Protein AF-A0A2V5UYT8-F1 (afdb_monomer)

Solvent-accessible surface area (backbone atoms only — not comparable to full-atom values): 5388 Å² total; per-residue (Å²): 127,90,80,71,79,42,34,36,38,35,39,34,32,50,94,86,37,68,67,28,66,65,47,52,62,51,53,55,49,50,32,62,77,35,60,85,46,40,45,79,46,78,42,47,45,88,84,36,48,69,58,31,60,75,70,66,60,85,61,72,24,26,42,38,35,26,48,84,91,37,83,74,50,76,47,72,54,88,82,53,70,67,57,52,51,52,51,54,54,74,74,104

Radius of gyration: 12.75 Å; Cα contacts (8 Å, |Δi|>4): 133; chains: 1; bounding box: 34×22×30 Å

pLDDT: mean 92.7, std 11.52, range [39.69, 98.56]

Foldseek 3Di:
DDPQFAKEKEWEDAPPDPQSVVCVVLLVVVCVVCPPRYHYHYDHCVVCVVVCVVVVPPAPRKIFIDTPNDTDDIDHTHDDSVVVVVVSVVVD

Nearest PDB structures (foldseek):
  4xhm-assembly2_B  TM=9.338E-01  e=3.658E-12  Archaeoglobus fulgidus DSM 4304
  2puk-assembly2_G  TM=9.361E-01  e=5.122E-12  Spinacia oleracea
  2o7k-assembly1_A  TM=9.519E-01  e=1.609E-11  Staphylococcus aureus
  1fb6-assembly2_B  TM=9.319E-01  e=7.672E-12  Spinacia oleracea
  3dxb-assembly2_D  TM=9.213E-01  e=5.479E-12  Escherichia coli O157:H7

Sequence (92 aa):
MDNSATIMIVDFWAEWCGPCKMIAPLLDEVAREKAGAVKIGKVNVDENQSLSFKYNIRAIPALLFFKNGQLRDQLTGVTSKKDLLNRIEALG

Mean predicted aligned error: 3.55 Å

Structure (mmCIF, N/CA/C/O backbone):
data_AF-A0A2V5UYT8-F1
#
_entry.id   AF-A0A2V5UYT8-F1
#
loop_
_atom_site.group_PDB
_atom_site.id
_atom_site.type_symbol
_atom_site.label_atom_id
_atom_site.label_alt_id
_atom_site.label_comp_id
_atom_site.label_asym_id
_atom_site.label_entity_id
_atom_site.label_seq_id
_atom_site.pdbx_PDB_ins_code
_atom_site.Cartn_x
_atom_site.Cartn_y
_atom_site.Cartn_z
_atom_site.occupancy
_atom_site.B_iso_or_equiv
_atom_site.auth_seq_id
_atom_site.auth_comp_id
_atom_site.auth_asym_id
_atom_site.auth_atom_id
_atom_site.pdbx_PDB_model_num
ATOM 1 N N . MET A 1 1 ? -21.601 -9.570 15.273 1.00 40.94 1 MET A N 1
ATOM 2 C CA . MET A 1 1 ? -20.771 -9.495 14.053 1.00 40.94 1 MET A CA 1
ATOM 3 C C . MET A 1 1 ? -19.967 -8.223 14.196 1.00 40.94 1 MET A C 1
ATOM 5 O O . MET A 1 1 ? -20.582 -7.180 14.364 1.00 40.94 1 MET A O 1
ATOM 9 N N . ASP A 1 2 ? -18.650 -8.343 14.337 1.00 39.69 2 ASP A N 1
ATOM 10 C CA . ASP A 1 2 ? -17.753 -7.224 14.642 1.00 39.69 2 ASP A CA 1
ATOM 11 C C . ASP A 1 2 ? -17.944 -6.096 13.616 1.00 39.69 2 ASP A C 1
ATOM 13 O O . ASP A 1 2 ? -17.744 -6.296 12.420 1.00 39.69 2 ASP A O 1
ATOM 17 N N . ASN A 1 3 ? -18.439 -4.955 14.096 1.00 40.75 3 ASN A N 1
ATOM 18 C CA . ASN A 1 3 ? -18.787 -3.777 13.304 1.00 40.75 3 ASN A CA 1
ATOM 19 C C . ASN A 1 3 ? -17.718 -2.678 13.463 1.00 40.75 3 ASN A C 1
ATOM 21 O O . ASN A 1 3 ? -18.007 -1.495 13.290 1.00 40.75 3 ASN A O 1
ATOM 25 N N . SER A 1 4 ?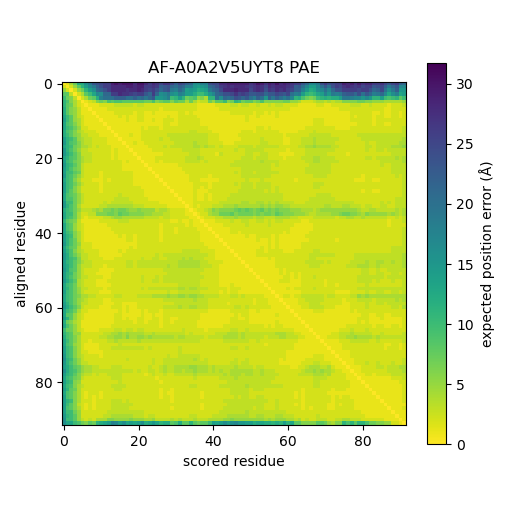 -16.487 -3.052 13.831 1.00 54.72 4 SER A N 1
ATOM 26 C CA . SER A 1 4 ? -15.328 -2.173 13.712 1.00 54.72 4 SER A CA 1
ATOM 27 C C . SER A 1 4 ? -15.048 -1.952 12.225 1.00 54.72 4 SER A C 1
ATOM 29 O O . SER A 1 4 ? -14.694 -2.887 11.506 1.00 54.72 4 SER A O 1
ATOM 31 N N . ALA A 1 5 ? -15.268 -0.733 11.728 1.00 64.06 5 ALA A N 1
ATOM 32 C CA . ALA A 1 5 ? -15.065 -0.372 10.326 1.00 64.06 5 ALA A CA 1
ATOM 33 C C . ALA A 1 5 ? -13.570 -0.439 9.956 1.00 64.06 5 ALA A C 1
ATOM 35 O O . ALA A 1 5 ? -12.879 0.577 9.932 1.00 64.06 5 ALA A O 1
ATOM 36 N N . THR A 1 6 ? -13.070 -1.649 9.693 1.00 87.50 6 THR A N 1
ATOM 37 C CA . THR A 1 6 ? -11.667 -1.912 9.369 1.00 87.50 6 THR A CA 1
ATOM 38 C C . THR A 1 6 ? -11.271 -1.186 8.085 1.00 87.50 6 THR A C 1
ATOM 40 O O . THR A 1 6 ? -11.929 -1.326 7.048 1.00 87.50 6 THR A O 1
ATOM 43 N N . ILE A 1 7 ? -10.168 -0.444 8.139 1.00 95.12 7 ILE A N 1
ATOM 44 C CA . ILE A 1 7 ? -9.546 0.167 6.966 1.00 95.12 7 ILE A CA 1
ATOM 45 C C . ILE A 1 7 ? -8.708 -0.900 6.259 1.00 95.12 7 ILE A C 1
ATOM 47 O O . ILE A 1 7 ? -7.909 -1.598 6.880 1.00 95.12 7 ILE A O 1
ATOM 51 N N . MET A 1 8 ? -8.889 -1.039 4.951 1.00 95.75 8 MET A N 1
ATOM 52 C CA . MET A 1 8 ? -8.080 -1.918 4.110 1.00 95.75 8 MET A CA 1
ATOM 53 C C . MET A 1 8 ? -7.166 -1.065 3.237 1.00 95.75 8 MET A C 1
ATOM 55 O O . MET A 1 8 ? -7.654 -0.261 2.448 1.00 95.75 8 MET A O 1
ATOM 59 N N . ILE A 1 9 ? -5.858 -1.263 3.349 1.00 97.25 9 ILE A N 1
ATOM 60 C CA . ILE A 1 9 ? -4.862 -0.650 2.470 1.00 97.25 9 ILE A CA 1
ATOM 61 C C . ILE A 1 9 ? -4.435 -1.706 1.459 1.00 97.25 9 ILE A C 1
ATOM 63 O O . ILE A 1 9 ? -3.968 -2.773 1.844 1.00 97.25 9 ILE A O 1
ATOM 67 N N . VAL A 1 10 ? -4.603 -1.429 0.173 1.00 98.12 10 VAL A N 1
ATOM 68 C CA . VAL A 1 10 ? -4.175 -2.313 -0.912 1.00 98.12 10 VAL A CA 1
ATOM 69 C C . VAL A 1 10 ? -2.922 -1.736 -1.554 1.00 98.12 10 VAL A C 1
ATOM 71 O O . VAL A 1 10 ? -2.977 -0.654 -2.131 1.00 98.12 10 VAL A O 1
ATOM 74 N N . ASP A 1 11 ? -1.817 -2.467 -1.448 1.00 98.12 11 ASP A N 1
ATOM 75 C CA . ASP A 1 11 ? -0.522 -2.151 -2.046 1.00 98.12 11 ASP A CA 1
ATOM 76 C C . ASP A 1 11 ? -0.398 -2.781 -3.434 1.00 98.12 11 ASP A C 1
ATOM 78 O O . ASP A 1 11 ? -0.348 -4.006 -3.571 1.00 98.12 11 ASP A O 1
ATOM 82 N N . PHE A 1 12 ? -0.376 -1.939 -4.463 1.00 98.56 12 PHE A N 1
ATOM 83 C CA . PHE A 1 12 ? -0.057 -2.324 -5.830 1.00 98.56 12 PHE A CA 1
ATOM 84 C C . PHE A 1 12 ? 1.454 -2.241 -6.036 1.00 98.56 12 PHE A C 1
ATOM 86 O O . PHE A 1 12 ? 2.041 -1.155 -6.004 1.00 98.56 12 PHE A O 1
ATOM 93 N N . TRP A 1 13 ? 2.068 -3.397 -6.280 1.00 98.31 13 TRP A N 1
ATOM 94 C CA . TRP A 1 13 ? 3.517 -3.583 -6.280 1.00 98.31 13 TRP A CA 1
ATOM 95 C C . TRP A 1 13 ? 3.979 -4.518 -7.410 1.00 98.31 13 TRP A C 1
ATOM 97 O O . TRP A 1 13 ? 3.160 -5.110 -8.112 1.00 98.31 13 TRP A O 1
ATOM 107 N N . ALA A 1 14 ? 5.298 -4.654 -7.576 1.00 98.06 14 ALA A N 1
ATOM 108 C CA . ALA A 1 14 ? 5.931 -5.653 -8.443 1.00 98.06 14 ALA A CA 1
ATOM 109 C C . ALA A 1 14 ? 7.323 -6.051 -7.921 1.00 98.06 14 ALA A C 1
ATOM 111 O O . ALA A 1 14 ? 7.969 -5.278 -7.210 1.00 98.06 14 ALA A O 1
ATOM 112 N N . GLU A 1 15 ? 7.836 -7.212 -8.334 1.00 97.50 15 GLU A N 1
ATOM 113 C CA . GLU A 1 15 ? 9.150 -7.732 -7.903 1.00 97.50 15 GLU A CA 1
ATOM 114 C C . GLU A 1 15 ? 10.334 -6.860 -8.347 1.00 97.50 15 GLU A C 1
ATOM 116 O O . GLU A 1 15 ? 11.345 -6.710 -7.645 1.00 97.50 15 GLU A O 1
ATOM 121 N N . TRP A 1 16 ? 10.194 -6.239 -9.518 1.00 96.50 16 TRP A N 1
ATOM 122 C CA . TRP A 1 16 ? 11.175 -5.330 -10.107 1.00 96.50 16 TRP A CA 1
ATOM 123 C C . TRP A 1 16 ? 11.087 -3.905 -9.536 1.00 96.50 16 TRP A C 1
ATOM 125 O O . TRP A 1 16 ? 11.945 -3.066 -9.812 1.00 96.50 16 TRP A O 1
ATOM 135 N N . CYS A 1 17 ? 10.085 -3.614 -8.703 1.00 96.94 17 CYS A N 1
ATOM 136 C CA . CYS A 1 17 ? 9.878 -2.293 -8.126 1.00 96.94 17 CYS A CA 1
ATOM 137 C C . CYS A 1 17 ? 10.743 -2.088 -6.874 1.00 96.94 17 CYS A C 1
ATOM 139 O O . CYS A 1 17 ? 10.359 -2.436 -5.755 1.00 96.94 17 CYS A O 1
ATOM 141 N N . GLY A 1 18 ? 11.910 -1.461 -7.051 1.00 96.31 18 GLY A N 1
ATOM 142 C CA . GLY A 1 18 ? 12.789 -1.059 -5.945 1.00 96.31 18 GLY A CA 1
ATOM 143 C C . GLY A 1 18 ? 12.071 -0.249 -4.850 1.00 96.31 18 GLY A C 1
ATOM 144 O O . GLY A 1 18 ? 12.120 -0.650 -3.687 1.00 96.31 18 GLY A O 1
ATOM 145 N N . PRO A 1 19 ? 11.335 0.830 -5.188 1.00 96.00 19 PRO A N 1
ATOM 146 C CA . PRO A 1 19 ? 10.603 1.621 -4.197 1.00 96.00 19 PRO A CA 1
ATOM 147 C C . PRO A 1 19 ? 9.521 0.837 -3.432 1.00 96.00 19 PRO A C 1
ATOM 149 O O . PRO A 1 19 ? 9.286 1.109 -2.258 1.00 96.00 19 PRO A O 1
ATOM 152 N N . CYS A 1 20 ? 8.898 -0.175 -4.045 1.00 96.19 20 CYS A N 1
ATOM 153 C CA . CYS A 1 20 ? 7.894 -1.014 -3.383 1.00 96.19 20 CYS A CA 1
ATOM 154 C C . CYS A 1 20 ? 8.507 -1.817 -2.224 1.00 96.19 20 CYS A C 1
ATOM 156 O O . CYS A 1 20 ? 7.906 -1.931 -1.156 1.00 96.19 20 CYS A O 1
ATOM 158 N N . LYS A 1 21 ? 9.751 -2.291 -2.385 1.00 95.06 21 LYS A N 1
ATOM 159 C CA . LYS A 1 21 ? 10.491 -3.010 -1.331 1.00 95.06 21 LYS A CA 1
ATOM 160 C C . LYS A 1 21 ? 10.757 -2.139 -0.098 1.00 95.06 21 LYS A C 1
ATOM 162 O O . LYS A 1 21 ? 10.888 -2.676 0.996 1.00 95.06 21 LYS A O 1
ATOM 167 N N . MET A 1 22 ? 10.793 -0.811 -0.253 1.00 93.38 22 MET A N 1
ATOM 168 C CA . MET A 1 22 ? 10.907 0.129 0.871 1.00 93.38 22 MET A CA 1
ATOM 169 C C . MET A 1 22 ? 9.578 0.319 1.614 1.00 93.38 22 MET A C 1
ATOM 171 O O . MET A 1 22 ? 9.579 0.522 2.825 1.00 93.38 22 MET A O 1
ATOM 175 N N . ILE A 1 23 ? 8.450 0.256 0.903 1.00 95.62 23 ILE A N 1
ATOM 176 C CA . ILE A 1 23 ? 7.110 0.470 1.468 1.00 95.62 23 ILE A CA 1
ATOM 177 C C .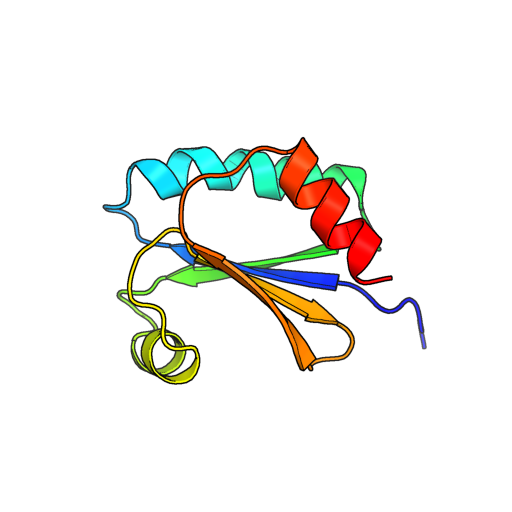 ILE A 1 23 ? 6.568 -0.781 2.162 1.00 95.62 23 ILE A C 1
ATOM 179 O O . ILE A 1 23 ? 5.906 -0.664 3.189 1.00 95.62 23 ILE A O 1
ATOM 183 N N . ALA A 1 24 ? 6.886 -1.975 1.664 1.00 94.94 24 ALA A N 1
ATOM 184 C CA . ALA A 1 24 ? 6.438 -3.232 2.262 1.00 94.94 24 ALA A CA 1
ATOM 185 C C . ALA A 1 24 ? 6.656 -3.328 3.796 1.00 94.94 24 ALA A C 1
ATOM 187 O O . ALA A 1 24 ? 5.672 -3.558 4.503 1.00 94.94 24 ALA A O 1
ATOM 188 N N . PRO A 1 25 ? 7.866 -3.092 4.354 1.00 96.00 25 PRO A N 1
ATOM 189 C CA . PRO A 1 25 ? 8.073 -3.170 5.804 1.00 96.00 25 PRO A CA 1
ATOM 190 C C . PRO A 1 25 ? 7.311 -2.087 6.584 1.00 96.00 25 PRO A C 1
ATOM 192 O O . PRO A 1 25 ? 6.889 -2.332 7.714 1.00 96.00 25 PRO A O 1
ATOM 195 N N . LEU A 1 26 ? 7.098 -0.915 5.977 1.00 95.69 26 LEU A N 1
ATOM 196 C CA . LEU A 1 26 ? 6.321 0.187 6.548 1.00 95.69 26 LEU A CA 1
ATOM 197 C C . LEU A 1 26 ? 4.851 -0.219 6.741 1.00 95.69 26 LEU A C 1
ATOM 199 O O . LEU A 1 26 ? 4.262 0.034 7.790 1.00 95.69 26 LEU A O 1
ATOM 203 N N . LEU A 1 27 ? 4.264 -0.871 5.732 1.00 96.19 27 LEU A N 1
ATOM 204 C CA . LEU A 1 27 ? 2.891 -1.374 5.782 1.00 96.19 27 LEU A CA 1
ATOM 205 C C . LEU A 1 27 ? 2.739 -2.493 6.812 1.00 96.19 27 LEU A C 1
ATOM 207 O O . LEU A 1 27 ? 1.762 -2.497 7.562 1.00 96.19 27 LEU A O 1
ATOM 211 N N . ASP A 1 28 ? 3.714 -3.401 6.892 1.00 95.00 28 ASP A N 1
ATOM 212 C CA . ASP A 1 28 ? 3.717 -4.471 7.892 1.00 95.00 28 ASP A CA 1
ATOM 213 C C . ASP A 1 28 ? 3.794 -3.900 9.320 1.00 95.00 28 ASP A C 1
ATOM 215 O O . ASP A 1 28 ? 3.149 -4.410 10.236 1.00 95.00 28 ASP A O 1
ATOM 219 N N . GLU A 1 29 ? 4.558 -2.825 9.531 1.00 95.44 29 GLU A N 1
ATOM 220 C CA . GLU A 1 29 ? 4.625 -2.125 10.816 1.00 95.44 29 GLU A CA 1
ATOM 221 C C . GLU A 1 29 ? 3.300 -1.447 11.179 1.00 95.44 29 GLU A C 1
ATOM 223 O O . GLU A 1 29 ? 2.792 -1.653 12.282 1.00 95.44 29 GLU A O 1
ATOM 228 N N . VAL A 1 30 ? 2.693 -0.714 10.243 1.00 94.38 30 VAL A N 1
ATOM 229 C CA . VAL A 1 30 ? 1.382 -0.074 10.442 1.00 94.38 30 VAL A CA 1
ATOM 230 C C . VAL A 1 30 ? 0.299 -1.108 10.756 1.00 94.38 30 VAL A C 1
ATOM 232 O O . VAL A 1 30 ? -0.511 -0.895 11.658 1.00 94.38 30 VAL A O 1
ATOM 235 N N . ALA A 1 31 ? 0.300 -2.248 10.061 1.00 92.38 31 ALA A N 1
ATOM 236 C CA . ALA A 1 31 ? -0.640 -3.338 10.308 1.00 92.38 31 ALA A CA 1
ATOM 237 C C . ALA A 1 31 ? -0.505 -3.923 11.720 1.00 92.38 31 ALA A C 1
ATOM 239 O O . ALA A 1 31 ? -1.513 -4.239 12.354 1.00 92.38 31 ALA A O 1
ATOM 240 N N . ARG A 1 32 ? 0.731 -4.046 12.227 1.00 93.31 32 ARG A N 1
ATOM 241 C CA . ARG A 1 32 ? 0.991 -4.501 13.601 1.00 93.31 32 ARG A CA 1
ATOM 242 C C . ARG A 1 32 ? 0.531 -3.479 14.638 1.00 93.31 32 ARG A C 1
ATOM 244 O O . ARG A 1 32 ? -0.119 -3.86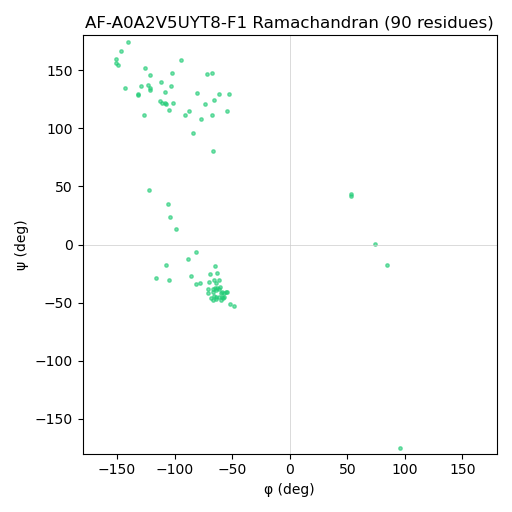0 15.604 1.00 93.31 32 ARG A O 1
ATOM 251 N N . GLU A 1 33 ? 0.839 -2.197 14.450 1.00 92.88 33 GLU A N 1
ATOM 252 C CA . GLU A 1 33 ? 0.478 -1.141 15.411 1.00 92.88 33 GLU A CA 1
ATOM 253 C C . GLU A 1 33 ? -1.022 -0.854 15.463 1.00 92.88 33 GLU A C 1
ATOM 255 O O . GLU A 1 33 ? -1.559 -0.507 16.513 1.00 92.88 33 GLU A O 1
ATOM 260 N N . LYS A 1 34 ? -1.710 -1.003 14.329 1.00 89.75 34 LYS A N 1
ATOM 261 C CA . LYS A 1 34 ? -3.157 -0.806 14.198 1.00 89.75 34 LYS A CA 1
ATOM 262 C C . LYS A 1 34 ? -3.888 -2.148 14.076 1.00 89.75 34 LYS A C 1
ATOM 264 O O . LYS A 1 34 ? -4.881 -2.250 13.350 1.00 89.75 34 LYS A O 1
ATOM 269 N N . ALA A 1 35 ? -3.397 -3.179 14.768 1.00 86.81 35 ALA A N 1
ATOM 270 C CA . ALA A 1 35 ? -3.986 -4.515 14.750 1.00 86.81 35 ALA A CA 1
ATOM 271 C C . ALA A 1 35 ? -5.490 -4.464 15.078 1.00 86.81 35 ALA A C 1
ATOM 273 O O . ALA A 1 35 ? -5.912 -3.837 16.046 1.00 86.81 35 ALA A O 1
ATOM 274 N N . GLY A 1 36 ? -6.309 -5.097 14.234 1.00 86.56 36 GLY A N 1
ATOM 275 C CA . GLY A 1 36 ? -7.775 -5.076 14.341 1.00 86.56 36 GLY A CA 1
ATOM 276 C C . GLY A 1 36 ? -8.459 -3.861 13.696 1.00 86.56 36 GLY A C 1
ATOM 277 O O . GLY A 1 36 ? -9.642 -3.945 13.374 1.00 86.56 36 GLY A O 1
ATOM 278 N N . ALA A 1 37 ? -7.731 -2.773 13.426 1.00 90.31 37 ALA A N 1
ATOM 279 C CA . ALA A 1 37 ? -8.253 -1.576 12.758 1.00 90.31 37 ALA A CA 1
ATOM 280 C C . ALA A 1 37 ? -7.807 -1.461 11.291 1.00 90.31 37 ALA A C 1
ATOM 282 O O . ALA A 1 37 ? -8.554 -0.933 10.466 1.00 90.31 37 ALA A O 1
ATOM 283 N N . VAL A 1 38 ? -6.619 -1.975 10.954 1.00 94.12 38 VAL A N 1
ATOM 284 C CA . VAL A 1 38 ? -6.050 -1.920 9.600 1.00 94.12 38 VAL A CA 1
ATOM 285 C C . VAL A 1 38 ? -5.732 -3.320 9.082 1.00 94.12 38 VAL A C 1
ATOM 287 O O . VAL A 1 38 ? -5.185 -4.159 9.796 1.00 94.12 38 VAL A O 1
ATOM 290 N N . LYS A 1 39 ? -6.058 -3.566 7.812 1.00 94.50 39 LYS A N 1
ATOM 291 C CA . LYS A 1 39 ? -5.652 -4.750 7.045 1.00 94.50 39 LYS A CA 1
ATOM 292 C C . LYS A 1 39 ? -4.869 -4.320 5.812 1.00 94.50 39 LYS A C 1
ATOM 294 O O . LYS A 1 39 ? -5.177 -3.286 5.224 1.00 94.50 39 LYS A O 1
ATOM 299 N N . ILE A 1 40 ? -3.889 -5.129 5.419 1.00 96.00 40 ILE A N 1
ATOM 300 C CA . ILE A 1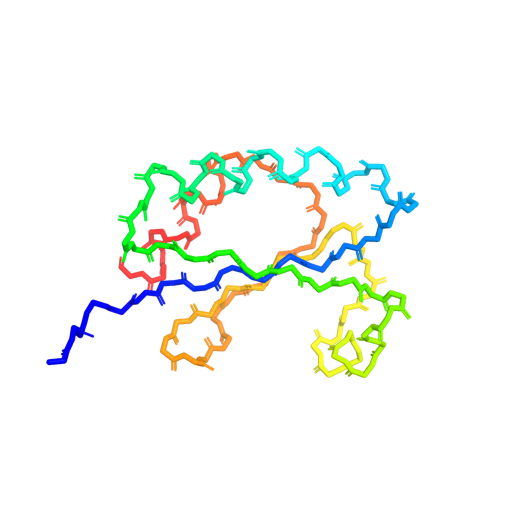 40 ? -3.076 -4.896 4.223 1.00 96.00 40 ILE A CA 1
ATOM 301 C C . ILE A 1 40 ? -3.384 -5.983 3.197 1.00 96.00 40 ILE A C 1
ATOM 303 O O . ILE A 1 40 ? -3.251 -7.172 3.485 1.00 96.00 40 ILE A O 1
ATOM 307 N N . GLY A 1 41 ? -3.796 -5.572 2.003 1.00 96.50 41 GLY A N 1
ATOM 308 C CA . GLY A 1 41 ? -3.849 -6.405 0.810 1.00 96.50 41 GLY A CA 1
ATOM 309 C C . GLY A 1 41 ? -2.665 -6.086 -0.095 1.00 96.50 41 GLY A C 1
ATOM 310 O O . GLY A 1 41 ? -2.220 -4.943 -0.149 1.00 96.50 41 GLY A O 1
ATOM 311 N N . LYS A 1 42 ? -2.162 -7.081 -0.822 1.00 97.81 42 LYS A N 1
ATOM 312 C CA . LYS A 1 42 ? -1.088 -6.904 -1.805 1.00 97.81 42 LYS A CA 1
ATOM 313 C C . LYS A 1 42 ? -1.581 -7.367 -3.167 1.00 97.81 42 LYS A C 1
ATOM 315 O O . LYS A 1 42 ? -2.171 -8.439 -3.273 1.00 97.81 42 LYS A O 1
ATOM 320 N N . VAL A 1 43 ? -1.341 -6.559 -4.191 1.00 98.38 43 VAL A N 1
ATOM 321 C CA . VAL A 1 43 ? -1.705 -6.842 -5.580 1.00 98.38 43 VAL A CA 1
ATOM 322 C C . VAL A 1 43 ? -0.457 -6.684 -6.434 1.00 98.38 43 VAL A C 1
ATOM 324 O O . VAL A 1 43 ? 0.051 -5.579 -6.608 1.00 98.38 43 VAL A O 1
ATOM 327 N N . ASN A 1 44 ? 0.038 -7.799 -6.965 1.00 98.38 44 ASN A N 1
ATOM 328 C CA . ASN A 1 44 ? 1.106 -7.764 -7.955 1.00 98.38 44 ASN A CA 1
ATOM 329 C C . ASN A 1 44 ? 0.522 -7.280 -9.293 1.00 98.38 44 ASN A C 1
ATOM 331 O O . ASN A 1 44 ? -0.409 -7.902 -9.816 1.00 98.38 44 ASN A O 1
ATOM 335 N N . VAL A 1 45 ? 1.040 -6.172 -9.830 1.00 98.12 45 VAL A N 1
ATOM 336 C CA . VAL A 1 45 ? 0.520 -5.553 -11.062 1.00 98.12 45 VAL A CA 1
ATOM 337 C C . VAL A 1 45 ? 0.785 -6.376 -12.321 1.00 98.12 45 VAL A C 1
ATOM 339 O O . VAL A 1 45 ? 0.004 -6.263 -13.266 1.00 98.12 45 VAL A O 1
ATOM 342 N N . ASP A 1 46 ? 1.825 -7.214 -12.324 1.00 97.38 46 ASP A N 1
ATOM 343 C CA . ASP A 1 46 ? 2.167 -8.075 -13.461 1.00 97.38 46 ASP A CA 1
ATOM 344 C C . ASP A 1 46 ? 1.132 -9.204 -13.607 1.00 97.38 46 ASP A C 1
ATOM 346 O O . ASP A 1 46 ? 0.703 -9.541 -14.713 1.00 97.38 46 ASP A O 1
ATOM 350 N N . GLU A 1 47 ? 0.669 -9.732 -12.471 1.00 98.38 47 GLU A N 1
ATOM 351 C CA . GLU A 1 47 ? -0.305 -10.826 -12.384 1.00 98.38 47 GLU A CA 1
ATOM 352 C C . GLU A 1 47 ? -1.761 -10.339 -12.449 1.00 98.38 47 GLU A C 1
ATOM 354 O O . GLU A 1 47 ? -2.651 -11.070 -12.879 1.00 98.38 47 GLU A O 1
ATOM 359 N N . ASN A 1 48 ? -2.025 -9.098 -12.028 1.00 98.06 48 ASN A N 1
ATOM 360 C CA . ASN A 1 48 ? -3.378 -8.570 -11.829 1.00 98.06 48 ASN A CA 1
ATOM 361 C C . ASN A 1 48 ? -3.647 -7.310 -12.661 1.00 98.06 48 ASN A C 1
ATOM 363 O O . ASN A 1 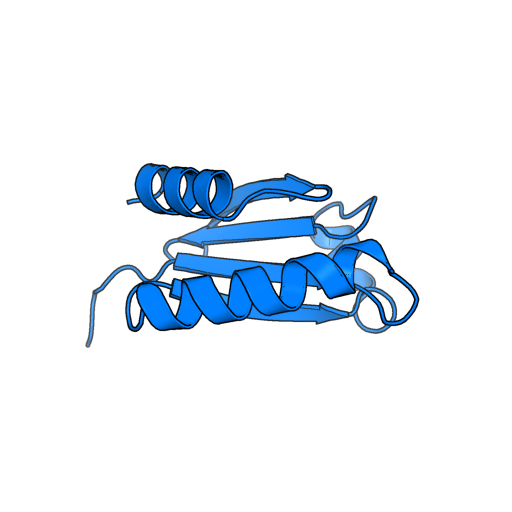48 ? -4.199 -6.321 -12.171 1.00 98.06 48 ASN A O 1
ATOM 367 N N . GLN A 1 49 ? -3.293 -7.350 -13.946 1.00 96.81 49 GLN A N 1
ATOM 368 C CA . GLN A 1 49 ? -3.411 -6.204 -14.854 1.00 96.81 49 GLN A CA 1
ATOM 369 C C . GLN A 1 49 ? -4.830 -5.617 -14.894 1.00 96.81 49 GLN A C 1
ATOM 371 O O . GLN A 1 49 ? -4.996 -4.402 -14.854 1.00 96.81 49 GLN A O 1
ATOM 376 N N . SER A 1 50 ? -5.872 -6.456 -14.897 1.00 97.88 50 SER A N 1
ATOM 377 C CA . SER A 1 50 ? -7.273 -6.003 -14.903 1.00 97.88 50 SER A CA 1
ATOM 378 C C . SER A 1 50 ? -7.637 -5.160 -13.675 1.00 97.88 50 SER A C 1
ATOM 380 O O . SER A 1 50 ? -8.369 -4.177 -13.803 1.00 97.88 50 SER A O 1
ATOM 382 N N . LEU A 1 51 ? -7.096 -5.487 -12.496 1.00 96.94 51 LEU A N 1
ATOM 383 C CA . LEU A 1 51 ? -7.268 -4.681 -11.286 1.00 96.94 51 LEU A CA 1
ATOM 384 C C . LEU A 1 51 ? -6.488 -3.371 -11.378 1.00 96.94 51 LEU A C 1
ATOM 386 O O . LEU A 1 51 ? -7.037 -2.323 -11.031 1.00 96.94 51 LEU A O 1
ATOM 390 N N . SER A 1 52 ? -5.258 -3.412 -11.895 1.00 97.62 52 SER A N 1
ATOM 391 C CA . SER A 1 52 ? -4.456 -2.213 -12.156 1.00 97.62 52 SER A CA 1
ATOM 392 C C . SER A 1 52 ? -5.194 -1.247 -13.089 1.00 97.62 52 SER A C 1
ATOM 394 O O . SER A 1 52 ? -5.306 -0.061 -12.782 1.00 97.62 52 SER A O 1
ATOM 396 N N . PHE A 1 53 ? -5.796 -1.748 -14.174 1.00 97.50 53 PHE A N 1
ATOM 397 C CA . PHE A 1 53 ? -6.622 -0.944 -15.078 1.00 97.50 53 PHE A CA 1
ATOM 398 C C . PHE A 1 53 ? -7.876 -0.402 -14.387 1.00 97.50 53 PHE A C 1
ATOM 400 O O . PHE A 1 53 ? -8.152 0.794 -14.479 1.00 97.50 53 PHE A O 1
ATOM 407 N N . LYS A 1 54 ? -8.612 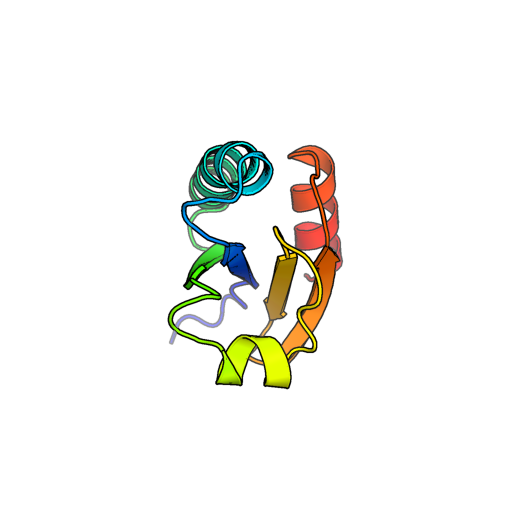-1.250 -13.653 1.00 97.69 54 LYS A N 1
ATOM 408 C CA . LYS A 1 54 ? -9.846 -0.865 -12.947 1.00 97.69 54 LYS A CA 1
ATOM 409 C C . LYS A 1 54 ? -9.634 0.314 -11.995 1.00 97.69 54 LYS A C 1
ATOM 411 O O . LYS A 1 54 ? -10.493 1.187 -11.916 1.00 97.69 54 LYS A O 1
ATOM 416 N N . TYR A 1 55 ? -8.512 0.334 -11.278 1.00 97.75 55 TYR A N 1
ATOM 417 C CA . TYR A 1 55 ? -8.179 1.396 -10.325 1.00 97.75 55 TYR A CA 1
ATOM 418 C C . TYR A 1 55 ? -7.217 2.450 -10.889 1.00 97.75 55 TYR A C 1
ATOM 420 O O . TYR A 1 55 ? -6.686 3.267 -10.136 1.00 97.75 55 TYR A O 1
ATOM 428 N N . ASN A 1 56 ? -7.012 2.456 -12.211 1.00 96.88 56 ASN A N 1
ATOM 429 C CA . ASN A 1 56 ? -6.186 3.433 -12.916 1.00 96.88 56 ASN A CA 1
ATOM 430 C C . ASN A 1 56 ? -4.763 3.555 -12.323 1.00 96.88 56 ASN A C 1
ATOM 432 O O . ASN A 1 56 ? -4.234 4.653 -12.142 1.00 96.88 56 ASN A O 1
ATOM 436 N N . ILE A 1 57 ? -4.145 2.416 -12.008 1.00 97.75 57 ILE A N 1
ATOM 437 C CA . ILE A 1 57 ? -2.778 2.324 -11.488 1.00 97.75 57 ILE A CA 1
ATOM 438 C C . ILE A 1 57 ? -1.804 2.527 -12.647 1.00 97.75 57 ILE A C 1
ATOM 440 O O . ILE A 1 57 ? -1.673 1.675 -13.522 1.00 97.75 57 ILE A O 1
ATOM 444 N N . ARG A 1 58 ? -1.143 3.688 -12.665 1.00 95.00 58 ARG A N 1
ATOM 445 C CA . ARG A 1 58 ? -0.213 4.100 -13.737 1.00 95.00 58 ARG A CA 1
ATOM 446 C C . ARG A 1 58 ? 1.254 4.062 -13.324 1.00 95.00 58 ARG A C 1
ATOM 448 O O . ARG A 1 58 ? 2.131 4.099 -14.177 1.00 95.00 58 ARG A O 1
ATOM 455 N N . ALA A 1 59 ? 1.509 4.030 -12.023 1.00 96.75 59 ALA A N 1
ATOM 456 C CA . ALA A 1 59 ? 2.834 3.942 -11.437 1.00 96.75 59 ALA A CA 1
ATOM 457 C C . ALA A 1 59 ? 2.735 3.179 -10.115 1.00 96.75 59 ALA A C 1
ATOM 459 O O . ALA A 1 59 ? 1.677 3.166 -9.483 1.00 96.75 59 ALA A O 1
ATOM 460 N N . ILE A 1 60 ? 3.841 2.556 -9.719 1.00 97.62 60 ILE A N 1
ATOM 461 C CA . ILE A 1 60 ? 3.962 1.807 -8.469 1.00 97.62 60 ILE A CA 1
ATOM 462 C C . ILE A 1 60 ? 5.154 2.318 -7.643 1.00 97.62 60 ILE A C 1
ATOM 464 O O . ILE A 1 60 ? 6.124 2.814 -8.227 1.00 97.62 60 ILE A O 1
ATOM 468 N N . PRO A 1 61 ? 5.112 2.202 -6.303 1.00 96.94 61 PRO A N 1
ATOM 469 C CA . PRO A 1 61 ? 4.007 1.662 -5.502 1.00 96.94 61 PRO A CA 1
ATOM 470 C C . PRO A 1 61 ? 2.762 2.553 -5.556 1.00 96.94 61 PRO A C 1
ATOM 472 O O . PRO A 1 61 ? 2.869 3.775 -5.677 1.00 96.94 61 PRO A O 1
ATOM 475 N N . ALA A 1 62 ? 1.582 1.945 -5.478 1.00 98.25 62 ALA A N 1
ATOM 476 C CA . ALA A 1 62 ? 0.326 2.670 -5.316 1.00 98.25 62 ALA A CA 1
ATOM 477 C C . ALA A 1 62 ? -0.502 2.040 -4.198 1.00 98.25 62 ALA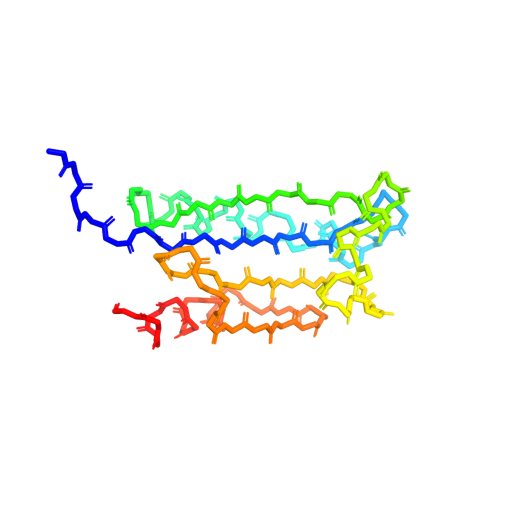 A C 1
ATOM 479 O O . ALA A 1 62 ? -0.735 0.836 -4.189 1.00 98.25 62 ALA A O 1
ATOM 480 N N . LEU A 1 63 ? -0.948 2.866 -3.257 1.00 98.25 63 LEU A N 1
ATOM 481 C CA . LEU A 1 63 ? -1.696 2.455 -2.078 1.00 98.25 63 LEU A CA 1
ATOM 482 C C . LEU A 1 63 ? -3.130 2.955 -2.194 1.00 98.25 63 LEU A C 1
ATOM 484 O O . LEU A 1 63 ? -3.367 4.156 -2.326 1.00 98.25 63 LEU A O 1
ATOM 488 N N . LEU A 1 64 ? -4.086 2.036 -2.149 1.00 98.25 64 LEU A N 1
ATOM 489 C CA . LEU A 1 64 ? -5.512 2.351 -2.156 1.00 98.25 64 LEU A CA 1
ATOM 490 C C . LEU A 1 64 ? -6.090 2.083 -0.777 1.00 98.25 64 LEU A C 1
ATOM 492 O O . LEU A 1 64 ? -5.913 0.998 -0.231 1.00 98.25 64 LEU A O 1
ATOM 496 N N . PHE A 1 65 ? -6.830 3.043 -0.242 1.00 97.69 65 PHE A N 1
ATOM 497 C CA . PHE A 1 65 ? -7.433 2.941 1.076 1.00 97.69 65 PHE A CA 1
ATOM 498 C C . PHE A 1 65 ? -8.932 2.741 0.929 1.00 97.69 65 PHE A C 1
ATOM 500 O O . PHE A 1 65 ? -9.641 3.577 0.363 1.00 97.69 65 PHE A O 1
ATOM 507 N N . PHE A 1 66 ? -9.425 1.637 1.470 1.00 96.75 66 PHE A N 1
ATOM 508 C CA . PHE A 1 66 ? -10.832 1.293 1.485 1.00 96.75 66 PHE A CA 1
ATOM 509 C C . PHE A 1 66 ? -11.375 1.350 2.907 1.00 96.75 66 PHE A C 1
ATOM 511 O O . PHE A 1 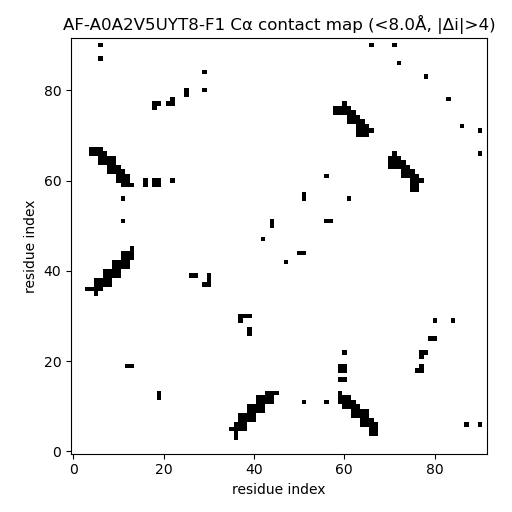66 ? -10.750 0.859 3.846 1.00 96.75 66 PHE A O 1
ATOM 518 N N . LYS A 1 67 ? -12.591 1.875 3.050 1.00 94.12 67 LYS A N 1
ATOM 519 C CA . LYS A 1 67 ? -13.390 1.773 4.274 1.00 94.12 67 LYS A CA 1
ATOM 520 C C . LYS A 1 67 ? -14.792 1.326 3.898 1.00 94.12 67 LYS A C 1
ATOM 522 O O . LYS A 1 67 ? -15.401 1.900 2.996 1.00 94.12 67 LYS A O 1
ATOM 527 N N . ASN A 1 68 ? -15.289 0.287 4.568 1.00 90.38 68 ASN A N 1
ATOM 528 C CA . ASN A 1 68 ? -16.592 -0.327 4.283 1.00 90.38 68 ASN A CA 1
ATOM 529 C C . ASN A 1 68 ? -16.758 -0.722 2.801 1.00 90.38 68 ASN A C 1
ATOM 531 O O . ASN A 1 68 ? -17.793 -0.476 2.188 1.00 90.38 68 ASN A O 1
ATOM 535 N N . GLY A 1 69 ? -15.699 -1.279 2.203 1.00 90.12 69 GLY A N 1
ATOM 536 C CA . GLY A 1 69 ? -15.686 -1.726 0.804 1.00 90.12 69 GLY A CA 1
ATOM 537 C C . GLY A 1 69 ? -15.632 -0.608 -0.245 1.00 90.12 69 GLY A C 1
ATOM 538 O O . GLY A 1 69 ? -15.594 -0.901 -1.437 1.00 90.12 69 GLY A O 1
ATOM 539 N N . GLN A 1 70 ? -15.598 0.660 0.166 1.00 94.25 70 GLN A N 1
ATOM 540 C CA . GLN A 1 70 ? -15.526 1.805 -0.739 1.00 94.25 70 GLN A CA 1
ATOM 541 C C . GLN A 1 70 ? -14.115 2.379 -0.762 1.00 94.25 70 GLN A C 1
ATOM 543 O O . GLN A 1 70 ? -13.516 2.554 0.299 1.00 94.25 70 GLN A O 1
ATOM 548 N N . LEU A 1 71 ? -13.607 2.701 -1.954 1.00 96.31 71 LEU A N 1
ATOM 549 C CA . LEU A 1 71 ? -12.354 3.436 -2.115 1.00 96.31 71 LEU A CA 1
ATOM 550 C C . LEU A 1 71 ? -12.536 4.848 -1.549 1.00 96.31 71 LEU A C 1
ATOM 552 O O . LEU A 1 71 ? -13.462 5.556 -1.944 1.00 96.31 71 LEU A O 1
ATOM 556 N N . ARG A 1 72 ? -11.684 5.237 -0.603 1.00 97.50 72 ARG A N 1
ATOM 557 C CA . ARG A 1 72 ? -11.753 6.534 0.080 1.00 97.50 72 ARG A CA 1
ATOM 558 C C . ARG A 1 72 ? -10.543 7.416 -0.169 1.00 97.50 72 ARG A C 1
ATOM 560 O O . ARG A 1 72 ? -10.687 8.631 -0.132 1.00 97.50 72 ARG A O 1
ATOM 567 N N . ASP A 1 73 ? -9.386 6.817 -0.415 1.00 97.38 73 ASP A N 1
ATOM 568 C CA . ASP A 1 73 ? -8.153 7.545 -0.689 1.00 97.38 73 ASP A CA 1
ATOM 569 C C . ASP A 1 73 ? -7.233 6.713 -1.591 1.00 97.38 73 ASP A C 1
ATOM 571 O O . ASP A 1 73 ? -7.333 5.483 -1.650 1.00 97.38 73 ASP A O 1
ATOM 575 N N . GLN A 1 74 ? -6.346 7.397 -2.304 1.00 97.25 74 GLN A N 1
ATOM 576 C CA . GLN A 1 74 ? -5.343 6.808 -3.175 1.00 97.25 74 GLN A CA 1
ATOM 577 C C . GLN A 1 74 ? -4.051 7.618 -3.095 1.00 97.25 74 GLN A C 1
ATOM 579 O O . GLN A 1 74 ? -4.040 8.844 -3.187 1.00 97.25 74 GLN A O 1
ATOM 584 N N . LEU A 1 75 ? -2.940 6.903 -2.983 1.00 96.38 75 LEU A N 1
ATOM 585 C CA . LEU A 1 75 ? -1.598 7.457 -2.927 1.00 96.38 75 LEU A CA 1
ATOM 586 C C . LEU A 1 75 ? -0.720 6.737 -3.946 1.00 96.38 75 LEU A C 1
ATOM 588 O O . LEU A 1 75 ? -0.781 5.521 -4.072 1.00 96.38 75 LEU A O 1
ATOM 592 N N . THR A 1 76 ? 0.093 7.480 -4.689 1.00 96.75 76 THR A N 1
ATOM 593 C CA . THR A 1 76 ? 1.075 6.920 -5.626 1.00 96.75 76 THR A CA 1
ATOM 594 C C . THR A 1 76 ? 2.464 7.404 -5.241 1.00 96.75 76 THR A C 1
ATOM 596 O O . THR A 1 76 ? 2.651 8.591 -4.980 1.00 96.75 76 THR A O 1
ATOM 599 N N . GLY A 1 77 ? 3.430 6.489 -5.235 1.00 95.12 77 GLY A N 1
ATOM 600 C CA . GLY A 1 77 ? 4.819 6.749 -4.884 1.00 95.12 77 GLY A CA 1
ATOM 601 C C . GLY A 1 77 ? 5.165 6.434 -3.429 1.00 95.12 77 GLY A C 1
ATOM 602 O O . GLY A 1 77 ? 4.378 5.874 -2.666 1.00 95.12 77 GLY A O 1
ATOM 603 N N . VAL A 1 78 ? 6.402 6.771 -3.068 1.00 94.19 78 VAL A N 1
ATOM 604 C CA . VAL A 1 78 ? 6.959 6.534 -1.731 1.00 94.19 78 VAL A CA 1
ATOM 605 C C . VAL A 1 78 ? 6.322 7.489 -0.720 1.00 94.19 78 VAL A C 1
ATOM 607 O O . VAL A 1 78 ? 6.006 8.633 -1.040 1.00 94.19 78 VAL A O 1
ATOM 610 N N . THR A 1 79 ? 6.150 7.030 0.516 1.00 95.25 79 THR A N 1
ATOM 611 C CA . THR A 1 79 ? 5.544 7.800 1.601 1.00 95.25 79 THR A CA 1
ATOM 612 C C . THR A 1 79 ? 6.169 7.450 2.946 1.00 95.25 79 THR A C 1
ATOM 614 O O . THR A 1 79 ? 6.894 6.460 3.064 1.00 95.25 79 THR A O 1
ATOM 617 N N . SER A 1 80 ? 5.903 8.273 3.959 1.00 96.19 80 SER A N 1
ATOM 618 C CA . SER A 1 80 ? 6.368 8.051 5.325 1.00 96.19 80 SER A CA 1
ATOM 619 C C . SER A 1 80 ? 5.318 7.322 6.167 1.00 96.19 80 SER A C 1
ATOM 621 O O . SER A 1 80 ? 4.119 7.378 5.894 1.00 96.19 80 SER A O 1
ATOM 623 N N . LYS A 1 81 ? 5.755 6.686 7.262 1.00 94.81 81 LYS A N 1
ATOM 624 C CA . LYS A 1 81 ? 4.843 6.070 8.241 1.00 94.81 81 LYS A CA 1
ATOM 625 C C . LYS A 1 81 ? 3.861 7.098 8.799 1.00 94.81 81 LYS A C 1
ATOM 627 O O . LYS A 1 81 ? 2.678 6.815 8.939 1.00 94.81 81 LYS A O 1
ATOM 632 N N . LYS A 1 82 ? 4.358 8.305 9.089 1.00 95.81 82 LYS A N 1
ATOM 633 C CA . LYS A 1 82 ? 3.552 9.416 9.599 1.00 95.81 82 LYS A CA 1
ATOM 634 C C . LYS A 1 82 ? 2.422 9.772 8.633 1.00 95.81 82 LYS A C 1
ATOM 636 O O . LYS A 1 82 ? 1.287 9.917 9.067 1.00 95.81 82 LYS A O 1
ATOM 641 N N . ASP A 1 83 ? 2.712 9.860 7.338 1.00 95.94 83 ASP A N 1
ATOM 642 C CA . ASP A 1 83 ? 1.691 10.179 6.336 1.00 95.94 83 ASP A CA 1
ATOM 643 C C . ASP A 1 83 ? 0.650 9.066 6.204 1.00 95.94 83 ASP A C 1
ATOM 645 O O . ASP A 1 83 ? -0.539 9.360 6.088 1.00 95.94 83 ASP A O 1
ATOM 649 N N . LEU A 1 84 ? 1.067 7.795 6.276 1.00 95.38 84 LEU A N 1
ATOM 650 C CA . LEU A 1 84 ? 0.129 6.671 6.317 1.00 95.38 84 LEU A CA 1
ATOM 651 C C . LEU A 1 84 ? -0.808 6.760 7.521 1.00 95.38 84 LEU A C 1
ATOM 653 O O . LEU A 1 84 ? -2.017 6.617 7.358 1.00 95.38 84 LEU A O 1
ATOM 657 N N . LEU A 1 85 ? -0.264 7.014 8.712 1.00 94.62 85 LEU A N 1
ATOM 658 C CA . LEU A 1 85 ? -1.055 7.141 9.935 1.00 94.62 85 LEU A CA 1
ATOM 659 C C . LEU A 1 85 ? -2.048 8.304 9.845 1.00 94.62 85 LEU A C 1
ATOM 661 O O . LEU A 1 85 ? -3.228 8.101 10.114 1.00 94.62 85 LEU A O 1
ATOM 665 N N . ASN A 1 86 ? -1.607 9.469 9.364 1.00 95.50 86 ASN A N 1
ATOM 666 C CA . ASN A 1 86 ? -2.482 10.626 9.161 1.00 95.50 86 ASN A CA 1
ATOM 667 C C . ASN A 1 86 ? -3.637 10.312 8.197 1.00 95.50 86 ASN A C 1
ATOM 669 O O . ASN A 1 86 ? -4.771 10.721 8.429 1.00 95.50 86 ASN A O 1
ATOM 673 N N . ARG A 1 87 ? -3.364 9.578 7.109 1.00 95.00 87 ARG A N 1
ATOM 674 C CA . ARG A 1 87 ? -4.401 9.155 6.154 1.00 95.00 87 ARG A CA 1
ATOM 675 C C . ARG A 1 87 ? -5.380 8.178 6.788 1.00 95.00 87 ARG A C 1
ATOM 677 O O . ARG A 1 87 ? -6.579 8.346 6.626 1.00 95.00 87 ARG A O 1
ATOM 684 N N . ILE A 1 88 ? -4.888 7.190 7.533 1.00 93.56 88 ILE A N 1
ATOM 685 C CA . ILE A 1 88 ? -5.732 6.230 8.261 1.00 93.56 88 ILE A CA 1
ATOM 686 C C . ILE A 1 88 ? -6.661 6.967 9.234 1.00 93.56 88 ILE A C 1
ATOM 688 O O . ILE A 1 88 ? -7.857 6.697 9.242 1.00 93.56 88 ILE A O 1
ATOM 692 N N . GLU A 1 89 ? -6.134 7.925 9.998 1.00 92.81 89 GLU A N 1
ATOM 693 C CA . GLU A 1 89 ? -6.910 8.743 10.940 1.00 92.81 89 GLU A CA 1
ATOM 694 C C . GLU A 1 89 ? -7.946 9.626 10.228 1.00 92.81 89 GLU A C 1
ATOM 696 O O . GLU A 1 89 ? -9.087 9.721 10.669 1.00 92.81 89 GLU A O 1
ATOM 701 N N . ALA A 1 90 ? -7.607 10.205 9.073 1.00 93.12 90 ALA A N 1
ATOM 702 C CA . ALA A 1 90 ? -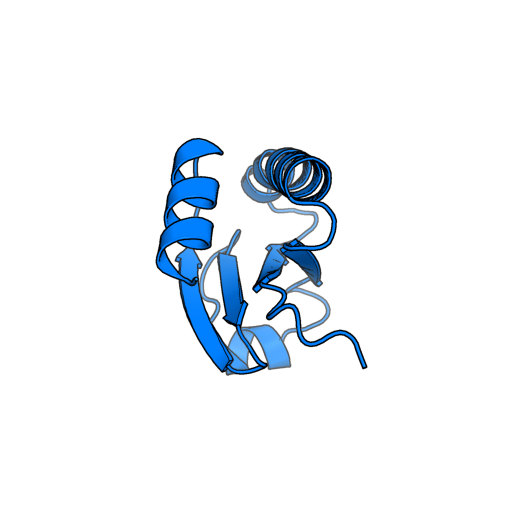8.550 10.996 8.277 1.00 93.12 90 ALA A CA 1
ATOM 703 C C . ALA A 1 90 ? -9.729 10.173 7.719 1.00 93.12 90 ALA A C 1
ATOM 705 O O . ALA A 1 90 ? -10.750 10.738 7.322 1.00 93.12 90 ALA A O 1
ATOM 706 N N . LEU A 1 91 ? -9.604 8.844 7.668 1.00 89.25 91 LEU A N 1
ATOM 707 C CA . LEU A 1 91 ? -10.641 7.954 7.159 1.00 89.25 91 LEU A CA 1
ATOM 708 C C . LEU A 1 91 ? -11.645 7.515 8.227 1.00 89.25 91 LEU A C 1
ATOM 710 O O . LEU A 1 91 ? -12.684 6.954 7.855 1.00 89.25 91 LEU A O 1
ATOM 714 N N . GLY A 1 92 ? -11.399 7.736 9.523 1.00 71.62 92 GLY A N 1
ATOM 715 C CA . GLY A 1 92 ? -12.280 7.229 10.577 1.00 71.62 92 GLY A CA 1
ATOM 716 C C . GLY A 1 92 ? -11.920 7.598 11.991 1.00 71.62 92 GLY A C 1
ATOM 717 O O . GLY A 1 92 ? -10.911 7.039 12.462 1.00 71.62 92 GLY A O 1
#

Secondary structure (DSSP, 8-state):
------EEEEEEE-TT-HHHHHHHHHHHHHHHHTTTTEEEEEEETTT-HHHHHHTT--SSSEEEEEETTEEEEEEES---HHHHHHHHHHT-